Protein AF-A0A399NSY4-F1 (afdb_monomer)

Organism: NCBI:txid33014

Structure (mmCIF, N/CA/C/O backbone):
data_AF-A0A399NSY4-F1
#
_entry.id   AF-A0A399NSY4-F1
#
loop_
_atom_site.group_PDB
_atom_site.id
_atom_site.type_symbol
_atom_site.label_atom_id
_atom_site.label_alt_id
_atom_site.label_comp_id
_atom_site.label_asym_id
_atom_site.label_entity_id
_atom_site.label_seq_id
_atom_site.pdbx_PDB_ins_code
_atom_site.Cartn_x
_atom_site.Cartn_y
_atom_site.Cartn_z
_atom_site.occupancy
_atom_site.B_iso_or_equiv
_atom_site.auth_seq_id
_atom_site.auth_comp_id
_atom_site.auth_asym_id
_atom_site.auth_atom_id
_atom_site.pdbx_PDB_model_num
ATOM 1 N N . ALA A 1 1 ? -13.179 -10.101 -10.973 1.00 59.94 1 ALA A N 1
ATOM 2 C CA . ALA A 1 1 ? -12.891 -9.511 -12.296 1.00 59.94 1 ALA A CA 1
ATOM 3 C C . ALA A 1 1 ? -11.410 -9.170 -12.335 1.00 59.94 1 ALA A C 1
ATOM 5 O O . ALA A 1 1 ? -10.895 -8.741 -11.312 1.00 59.94 1 ALA A O 1
ATOM 6 N N . SER A 1 2 ? -10.717 -9.412 -13.444 1.00 73.56 2 SER A N 1
ATOM 7 C CA . SER A 1 2 ? -9.328 -8.970 -13.607 1.00 73.56 2 SER A CA 1
ATOM 8 C C . SER A 1 2 ? -9.300 -7.464 -13.880 1.00 73.56 2 SER A C 1
ATOM 10 O O . SER A 1 2 ? -9.928 -7.015 -14.836 1.00 73.56 2 SER A O 1
ATOM 12 N N . SER A 1 3 ? -8.593 -6.697 -13.051 1.00 80.75 3 SER A N 1
ATOM 13 C CA . SER A 1 3 ? -8.239 -5.300 -13.329 1.00 80.75 3 SER A CA 1
ATOM 14 C C . SER A 1 3 ? -6.961 -5.282 -14.169 1.00 80.75 3 SER A C 1
ATOM 16 O O . SER A 1 3 ? -5.949 -5.826 -13.734 1.00 80.75 3 SER A O 1
ATOM 18 N N . VAL A 1 4 ? -7.018 -4.715 -15.374 1.00 86.88 4 VAL A N 1
ATOM 19 C CA . VAL A 1 4 ? -5.916 -4.719 -16.357 1.00 86.88 4 VAL A CA 1
ATOM 20 C C . VAL A 1 4 ? -5.515 -3.293 -16.734 1.00 86.88 4 VAL A C 1
ATOM 22 O O . VAL A 1 4 ? -6.339 -2.391 -16.654 1.00 86.88 4 VAL A O 1
ATOM 25 N N . GLU A 1 5 ? -4.264 -3.095 -17.151 1.00 83.19 5 GLU A N 1
ATOM 26 C CA . GLU A 1 5 ? -3.656 -1.772 -17.397 1.00 83.19 5 GLU A CA 1
ATOM 27 C C . GLU A 1 5 ? -4.379 -0.925 -18.460 1.00 83.19 5 GLU A C 1
ATOM 29 O O . GLU A 1 5 ? -4.375 0.298 -18.379 1.00 83.19 5 GLU A O 1
ATOM 34 N N . GLU A 1 6 ? -5.038 -1.561 -19.429 1.00 89.56 6 GLU A N 1
ATOM 35 C CA . GLU A 1 6 ? -5.764 -0.874 -20.510 1.00 89.56 6 GLU A CA 1
ATOM 36 C C . GLU A 1 6 ? -7.047 -0.170 -20.037 1.00 89.56 6 GLU A C 1
ATOM 38 O O . GLU A 1 6 ? -7.659 0.588 -20.789 1.00 89.56 6 GLU A O 1
ATOM 43 N N . ASP A 1 7 ? -7.473 -0.418 -18.800 1.00 92.31 7 ASP A N 1
ATOM 44 C CA . ASP A 1 7 ? -8.703 0.121 -18.252 1.00 92.31 7 ASP A CA 1
ATOM 45 C C . ASP A 1 7 ? -8.413 1.219 -17.224 1.00 92.31 7 ASP A C 1
ATOM 47 O O . ASP A 1 7 ? -7.847 0.972 -16.159 1.00 92.31 7 ASP A O 1
ATOM 51 N N . ALA A 1 8 ? -8.867 2.435 -17.529 1.00 90.94 8 ALA A N 1
ATOM 52 C CA . ALA A 1 8 ? -8.649 3.615 -16.696 1.00 90.94 8 ALA A CA 1
ATOM 53 C C . ALA A 1 8 ? -9.226 3.500 -15.268 1.00 90.94 8 ALA A C 1
ATOM 55 O O . ALA A 1 8 ? -8.769 4.207 -14.378 1.00 90.94 8 ALA A O 1
ATOM 56 N N . ASP A 1 9 ? -10.190 2.604 -15.027 1.00 94.25 9 ASP A N 1
ATOM 57 C CA . ASP A 1 9 ? -10.797 2.356 -13.711 1.00 94.25 9 ASP A CA 1
ATOM 58 C C . ASP A 1 9 ? -10.225 1.101 -13.016 1.00 94.25 9 ASP A C 1
ATOM 60 O O . ASP A 1 9 ? -10.761 0.627 -12.007 1.00 94.25 9 ASP A O 1
ATOM 64 N N . ALA A 1 10 ? -9.150 0.508 -13.547 1.00 95.69 10 ALA A N 1
ATOM 65 C CA . ALA A 1 10 ? -8.569 -0.733 -13.037 1.00 95.69 10 ALA A CA 1
ATOM 66 C C . ALA A 1 10 ? -8.182 -0.668 -11.553 1.00 95.69 10 ALA A C 1
ATOM 68 O O . ALA A 1 10 ? -8.530 -1.593 -10.810 1.00 95.69 10 ALA A O 1
ATOM 69 N N . ASN A 1 11 ? -7.525 0.407 -11.097 1.00 96.62 11 ASN A N 1
ATOM 70 C CA . ASN A 1 11 ? -7.110 0.531 -9.694 1.00 96.62 11 ASN A CA 1
ATOM 71 C C . ASN A 1 11 ? -8.325 0.657 -8.770 1.00 96.62 11 ASN A C 1
ATOM 73 O O . ASN A 1 11 ? -8.421 -0.068 -7.780 1.00 96.62 11 ASN A O 1
ATOM 77 N N . ARG A 1 12 ? -9.297 1.507 -9.131 1.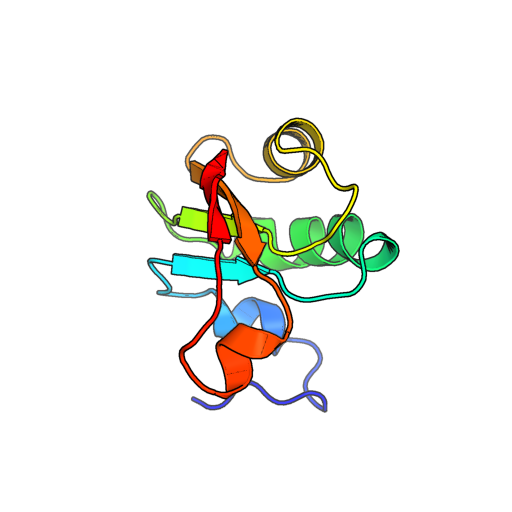00 96.75 12 ARG A N 1
ATOM 78 C CA . ARG A 1 12 ? -10.566 1.654 -8.397 1.00 96.75 12 ARG A CA 1
ATOM 7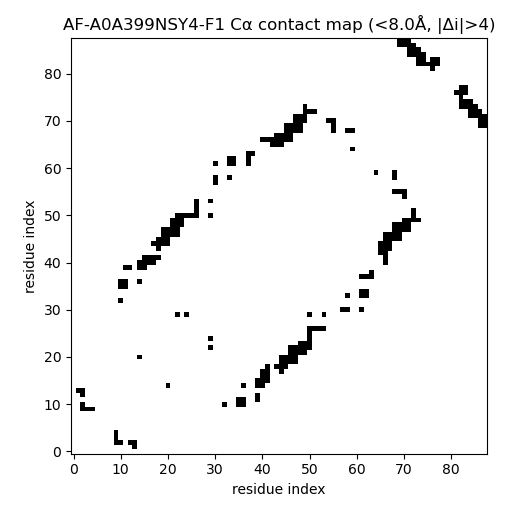9 C C . ARG A 1 12 ? -11.291 0.323 -8.263 1.00 96.75 12 ARG A C 1
ATOM 81 O O . ARG A 1 12 ? -11.711 -0.059 -7.176 1.00 96.75 12 ARG A O 1
ATOM 88 N N . ARG A 1 13 ? -11.399 -0.440 -9.355 1.00 95.69 13 ARG A N 1
ATOM 89 C CA . ARG A 1 13 ? -12.012 -1.774 -9.307 1.00 95.69 13 ARG A CA 1
ATOM 90 C C . ARG A 1 13 ? -11.206 -2.775 -8.488 1.00 95.69 13 ARG A C 1
ATOM 92 O O . ARG A 1 13 ? -11.818 -3.635 -7.865 1.00 95.69 13 ARG A O 1
ATOM 99 N N . ALA A 1 14 ? -9.877 -2.678 -8.485 1.00 95.69 14 ALA A N 1
ATOM 100 C CA . ALA A 1 14 ? -9.020 -3.594 -7.737 1.00 95.69 14 ALA A CA 1
ATOM 101 C C . ALA A 1 14 ? -9.183 -3.439 -6.217 1.00 95.69 14 ALA A C 1
ATOM 103 O O . ALA A 1 14 ? -9.023 -4.420 -5.494 1.00 95.69 14 ALA A O 1
ATOM 104 N N . VAL A 1 15 ? -9.502 -2.232 -5.732 1.00 97.12 15 VAL A N 1
ATOM 105 C CA . VAL A 1 15 ? -9.630 -1.967 -4.289 1.00 97.12 15 VAL A CA 1
ATOM 106 C C . VAL A 1 15 ? -11.034 -2.198 -3.726 1.00 97.12 15 VAL A C 1
ATOM 108 O O . VAL A 1 15 ? -11.165 -2.451 -2.530 1.00 97.12 15 VAL A O 1
ATOM 111 N N . ARG A 1 16 ? -12.084 -2.166 -4.558 1.00 96.25 16 ARG A N 1
ATOM 112 C CA . ARG A 1 16 ? -13.469 -2.402 -4.110 1.00 96.25 16 ARG A CA 1
ATOM 113 C C . ARG A 1 16 ? -13.623 -3.809 -3.530 1.00 96.25 16 ARG A C 1
ATOM 115 O O . ARG A 1 16 ? -13.348 -4.796 -4.212 1.00 96.25 16 ARG A O 1
ATOM 122 N N . GLY A 1 17 ? -14.094 -3.915 -2.286 1.00 95.62 17 GLY A N 1
ATOM 123 C CA . GLY A 1 17 ? -14.220 -5.197 -1.583 1.00 95.62 17 GLY A CA 1
ATOM 124 C C . GLY A 1 17 ? -12.907 -5.742 -1.007 1.00 95.62 17 GLY A C 1
ATOM 125 O O . GLY A 1 17 ? -12.909 -6.797 -0.363 1.00 95.62 17 GLY A O 1
ATOM 126 N N . ALA A 1 18 ? -11.770 -5.074 -1.235 1.00 96.38 18 ALA A N 1
ATOM 127 C CA . ALA A 1 18 ? -10.474 -5.535 -0.759 1.00 96.38 18 ALA A CA 1
ATOM 128 C C . ALA A 1 18 ? -10.276 -5.178 0.721 1.00 96.38 18 ALA A C 1
ATOM 130 O O . ALA A 1 18 ? -10.271 -4.016 1.118 1.00 96.38 18 ALA A O 1
ATOM 131 N N . ARG A 1 19 ? -10.038 -6.198 1.553 1.00 96.94 19 ARG A N 1
ATOM 132 C CA . ARG A 1 19 ? -9.692 -6.009 2.976 1.00 96.94 19 ARG A CA 1
ATOM 133 C C . ARG A 1 19 ? -8.232 -5.597 3.168 1.00 96.94 19 ARG A C 1
ATOM 135 O O . ARG A 1 19 ? -7.902 -4.961 4.163 1.00 96.94 19 ARG A O 1
ATOM 142 N N . VAL A 1 20 ? -7.370 -5.971 2.222 1.00 97.75 20 VAL A N 1
ATOM 143 C CA . VAL A 1 20 ? -5.944 -5.633 2.195 1.00 97.75 20 VAL A CA 1
ATOM 144 C C . VAL A 1 20 ? -5.586 -5.143 0.797 1.00 97.75 20 VAL A C 1
ATOM 146 O O . VAL A 1 20 ? -5.865 -5.831 -0.184 1.00 97.75 20 VAL A O 1
ATOM 149 N N . VAL A 1 21 ? -4.940 -3.983 0.713 1.00 98.06 21 VAL A N 1
ATOM 150 C CA . VAL A 1 21 ? -4.480 -3.362 -0.534 1.00 98.06 21 VAL A CA 1
ATOM 151 C C . VAL A 1 21 ? -2.974 -3.150 -0.448 1.00 98.06 21 VAL A C 1
ATOM 153 O O . VAL A 1 21 ? -2.498 -2.448 0.438 1.00 98.06 21 VAL A O 1
ATOM 156 N N . VAL A 1 22 ? -2.208 -3.744 -1.364 1.00 97.62 22 VAL A N 1
ATOM 157 C CA . VAL A 1 22 ? -0.745 -3.594 -1.408 1.00 97.62 22 VAL A CA 1
ATOM 158 C C . VAL A 1 22 ? -0.364 -2.579 -2.482 1.00 97.62 22 VAL A C 1
ATOM 160 O O . VAL A 1 22 ? -0.575 -2.808 -3.670 1.00 97.62 22 VAL A O 1
ATOM 163 N N . VAL A 1 23 ? 0.230 -1.461 -2.069 1.00 97.75 23 VAL A N 1
ATOM 164 C CA . VAL A 1 23 ? 0.673 -0.381 -2.955 1.00 97.75 23 VAL A CA 1
ATOM 165 C C . VAL A 1 23 ? 2.127 -0.609 -3.362 1.00 97.75 23 VAL A C 1
ATOM 167 O O . VAL A 1 23 ? 3.050 -0.377 -2.579 1.00 97.75 23 VAL A O 1
ATOM 170 N N . GLY A 1 24 ? 2.312 -1.062 -4.607 1.00 95.12 24 GLY A N 1
ATOM 171 C CA . GLY A 1 24 ? 3.609 -1.423 -5.198 1.00 95.12 24 GLY A CA 1
ATOM 172 C C . GLY A 1 24 ? 4.075 -0.560 -6.374 1.00 95.12 24 GLY A C 1
ATOM 173 O O . GLY A 1 24 ? 4.973 -0.971 -7.106 1.00 95.12 24 GLY A O 1
ATOM 174 N N . VAL A 1 25 ? 3.477 0.616 -6.582 1.00 95.75 25 VAL A N 1
ATOM 175 C CA . VAL A 1 25 ? 3.892 1.555 -7.641 1.00 95.75 25 VAL A CA 1
ATOM 176 C C . VAL A 1 25 ? 5.201 2.275 -7.291 1.00 95.75 25 VAL A C 1
ATOM 178 O O . VAL A 1 25 ? 5.697 2.208 -6.163 1.00 95.75 25 VAL A O 1
ATOM 181 N N . LYS A 1 26 ? 5.789 2.993 -8.258 1.00 95.75 26 LYS A N 1
ATOM 182 C CA . LYS A 1 26 ? 6.981 3.814 -7.997 1.00 95.75 26 LYS A CA 1
ATOM 183 C C . LYS A 1 26 ? 6.665 4.911 -6.964 1.00 95.75 26 LYS A C 1
ATOM 185 O O . LYS A 1 26 ? 5.568 5.462 -7.007 1.00 95.75 26 LYS A O 1
ATOM 190 N N . PRO A 1 27 ? 7.618 5.303 -6.093 1.00 96.56 27 PRO A N 1
ATOM 191 C CA . PRO A 1 27 ? 7.356 6.248 -5.000 1.00 96.56 27 PRO A CA 1
ATOM 192 C C . PRO A 1 27 ? 6.690 7.565 -5.421 1.00 96.56 27 PRO A C 1
ATOM 194 O O . PRO A 1 27 ? 5.775 8.030 -4.752 1.00 96.56 27 PRO A O 1
ATOM 197 N N . HIS A 1 28 ? 7.097 8.137 -6.557 1.00 96.56 28 HIS A N 1
ATOM 198 C CA . HIS A 1 28 ? 6.534 9.392 -7.066 1.00 96.56 28 HIS A CA 1
ATOM 199 C C . HIS A 1 28 ? 5.085 9.263 -7.564 1.00 96.56 28 HIS A C 1
ATOM 201 O O . HIS A 1 28 ? 4.400 10.270 -7.665 1.00 96.56 28 HIS A O 1
ATOM 207 N N . MET A 1 29 ? 4.613 8.046 -7.854 1.00 97.50 29 MET A N 1
ATOM 208 C CA . MET A 1 29 ? 3.243 7.779 -8.311 1.00 97.50 29 MET A CA 1
ATOM 209 C C . MET A 1 29 ? 2.266 7.572 -7.150 1.00 97.50 29 MET A C 1
ATOM 211 O O . MET A 1 29 ? 1.056 7.606 -7.351 1.00 97.50 29 MET A O 1
ATOM 215 N N . VAL A 1 30 ? 2.774 7.326 -5.935 1.00 98.12 30 VAL A N 1
ATOM 216 C CA . VAL A 1 30 ? 1.938 6.993 -4.776 1.00 98.12 30 VAL A CA 1
ATOM 217 C C . VAL A 1 30 ? 0.886 8.069 -4.497 1.00 98.12 30 VAL A C 1
ATOM 219 O O . VAL A 1 30 ? -0.275 7.695 -4.365 1.00 98.12 30 VAL A O 1
ATOM 222 N N . PRO A 1 31 ? 1.208 9.378 -4.446 1.00 98.00 31 PRO A N 1
ATOM 223 C CA . PRO A 1 31 ? 0.200 10.377 -4.105 1.00 98.00 31 PRO A CA 1
ATOM 224 C C . PRO A 1 31 ? -0.996 10.387 -5.062 1.00 98.00 31 PRO A C 1
ATOM 226 O O . PRO A 1 31 ? -2.136 10.504 -4.619 1.00 98.00 31 PRO A O 1
ATOM 229 N N . ASP A 1 32 ? -0.748 10.247 -6.363 1.00 97.94 32 ASP A N 1
ATOM 230 C CA . ASP A 1 32 ? -1.802 10.280 -7.378 1.00 97.94 32 ASP A CA 1
ATOM 231 C C . ASP A 1 32 ? -2.665 9.017 -7.317 1.00 97.94 32 ASP A C 1
ATOM 233 O O . ASP A 1 32 ? -3.890 9.129 -7.291 1.00 97.94 32 ASP A O 1
ATOM 237 N N . LEU A 1 33 ? -2.043 7.843 -7.145 1.00 97.88 33 LEU A N 1
ATOM 238 C CA . LEU A 1 33 ? -2.758 6.585 -6.922 1.00 97.88 33 LEU A CA 1
ATOM 239 C C . LEU A 1 33 ? -3.647 6.648 -5.673 1.00 97.88 33 LEU A C 1
ATOM 241 O O . LEU A 1 33 ? -4.800 6.236 -5.726 1.00 97.88 33 LEU A O 1
ATOM 245 N N . LEU A 1 34 ? -3.135 7.153 -4.544 1.00 98.31 34 LEU A N 1
ATOM 246 C CA . LEU A 1 34 ? -3.911 7.210 -3.301 1.00 98.31 34 LEU A CA 1
ATOM 247 C C . LEU A 1 34 ? -5.141 8.109 -3.446 1.00 98.31 34 LEU A C 1
ATOM 249 O O . LEU A 1 34 ? -6.220 7.725 -3.001 1.00 98.31 34 LEU A O 1
ATOM 253 N N . ARG A 1 35 ? -5.006 9.262 -4.117 1.00 98.50 35 ARG A N 1
ATOM 254 C CA . ARG A 1 35 ? -6.148 10.144 -4.416 1.00 98.50 35 ARG A CA 1
ATOM 255 C C . ARG A 1 35 ? -7.151 9.488 -5.358 1.00 98.50 35 ARG A C 1
ATOM 257 O O . ARG A 1 35 ? -8.351 9.696 -5.200 1.00 98.50 35 ARG A O 1
ATOM 264 N N . GLU A 1 36 ? -6.672 8.709 -6.324 1.00 98.12 36 GLU A N 1
ATOM 265 C CA . GLU A 1 36 ? -7.524 7.962 -7.244 1.00 98.12 36 GLU A CA 1
ATOM 266 C C . GLU A 1 36 ? -8.394 6.949 -6.488 1.00 98.12 36 GLU A C 1
ATOM 268 O O . GLU A 1 36 ? -9.616 6.968 -6.628 1.00 98.12 36 GLU A O 1
ATOM 273 N N . ILE A 1 37 ? -7.790 6.105 -5.647 1.00 97.94 37 ILE A N 1
ATOM 274 C CA . ILE A 1 37 ? -8.482 4.970 -5.013 1.00 97.94 37 ILE A CA 1
ATOM 275 C C . ILE A 1 37 ? -9.212 5.322 -3.710 1.00 97.94 37 ILE A C 1
ATOM 277 O O . ILE A 1 37 ? -9.991 4.507 -3.222 1.00 97.94 37 ILE A O 1
ATOM 281 N N . ALA A 1 38 ? -8.973 6.503 -3.128 1.00 98.06 38 ALA A N 1
ATOM 282 C CA . ALA A 1 38 ? -9.410 6.857 -1.771 1.00 98.06 38 ALA A CA 1
ATOM 283 C C . ALA A 1 38 ? -10.915 6.648 -1.526 1.00 98.06 38 ALA A C 1
ATOM 285 O O . ALA A 1 38 ? -11.312 6.193 -0.457 1.00 98.06 38 ALA A O 1
ATOM 286 N N . GLY A 1 39 ? -11.747 6.980 -2.518 1.00 97.69 39 GLY A N 1
ATOM 287 C CA . GLY A 1 39 ? -13.207 6.868 -2.426 1.00 97.69 39 GLY A CA 1
ATOM 288 C C . GLY A 1 39 ? -13.760 5.454 -2.628 1.00 97.69 39 GLY A C 1
ATOM 289 O O . GLY A 1 39 ? -14.946 5.241 -2.408 1.00 97.69 39 GLY A O 1
ATOM 290 N N . ASP A 1 40 ? -12.924 4.508 -3.054 1.00 97.69 40 ASP A N 1
ATOM 291 C CA . ASP A 1 40 ? -13.310 3.133 -3.383 1.00 97.69 40 ASP A CA 1
ATOM 292 C C . ASP A 1 40 ? -12.828 2.111 -2.329 1.00 97.69 40 ASP A C 1
ATOM 294 O O . ASP A 1 40 ? -13.067 0.911 -2.477 1.00 97.69 40 ASP A O 1
ATOM 298 N N . LEU A 1 41 ? -12.146 2.575 -1.273 1.00 98.06 41 LEU A N 1
ATOM 299 C CA . LEU A 1 41 ? -11.677 1.751 -0.158 1.00 98.06 41 LEU A CA 1
ATOM 300 C C . LEU A 1 41 ? -12.799 1.498 0.853 1.00 98.06 41 LEU A C 1
ATOM 302 O O . LEU A 1 41 ? -13.477 2.424 1.300 1.00 98.06 41 LEU A O 1
ATOM 306 N N . ASP A 1 42 ? -12.954 0.239 1.255 1.00 96.00 42 ASP A N 1
ATOM 307 C CA . ASP A 1 42 ? -13.957 -0.143 2.243 1.00 96.00 42 ASP A CA 1
ATOM 308 C C . ASP A 1 42 ? -13.565 0.293 3.669 1.00 96.00 42 ASP A C 1
ATOM 310 O O . ASP A 1 42 ? -12.382 0.287 4.037 1.00 96.00 42 ASP A O 1
ATOM 314 N N . PRO A 1 43 ? -14.554 0.549 4.546 1.00 95.25 43 PRO A N 1
ATOM 315 C CA . PRO A 1 43 ? -14.319 0.678 5.978 1.00 95.25 43 PRO A CA 1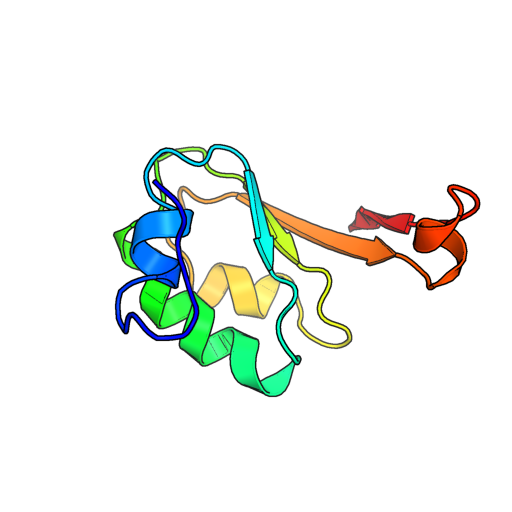
ATOM 316 C C . PRO A 1 43 ? -13.535 -0.514 6.551 1.00 95.25 43 PRO A C 1
ATOM 318 O O . PRO A 1 43 ? -13.934 -1.675 6.410 1.00 95.25 43 PRO A O 1
ATOM 321 N N . GLY A 1 44 ? -12.424 -0.222 7.234 1.00 93.00 44 GLY A N 1
ATOM 322 C CA . GLY A 1 44 ? -11.546 -1.237 7.818 1.00 93.00 44 GLY A CA 1
ATOM 323 C C . GLY A 1 44 ? -10.582 -1.903 6.831 1.00 93.00 44 GLY A C 1
ATOM 324 O O . GLY A 1 44 ? -9.967 -2.907 7.192 1.00 93.00 44 GLY A O 1
ATOM 325 N N . ALA A 1 45 ? -10.441 -1.381 5.608 1.00 97.56 45 ALA A N 1
ATOM 326 C CA . ALA A 1 45 ? -9.361 -1.778 4.713 1.00 97.56 45 ALA A CA 1
ATOM 327 C C . ALA A 1 45 ? -7.984 -1.440 5.319 1.00 97.56 45 ALA A C 1
ATOM 329 O O . ALA A 1 45 ? -7.793 -0.393 5.944 1.00 97.56 45 ALA A O 1
ATOM 330 N N . LEU A 1 46 ? -7.016 -2.331 5.100 1.00 98.12 46 LEU A N 1
ATOM 331 C CA . LEU A 1 46 ? -5.606 -2.124 5.418 1.00 98.12 46 LEU A CA 1
ATOM 332 C C . LEU A 1 46 ? -4.825 -1.838 4.133 1.00 98.12 46 LEU A C 1
ATOM 334 O O . LEU A 1 46 ? -4.749 -2.693 3.249 1.00 98.12 46 LEU A O 1
ATOM 338 N N . VAL A 1 47 ? -4.191 -0.672 4.051 1.00 98.38 47 VAL A N 1
ATOM 339 C CA . VAL A 1 47 ? -3.289 -0.309 2.956 1.00 98.38 47 VAL A CA 1
ATOM 340 C C . VAL A 1 47 ? -1.842 -0.559 3.379 1.00 98.38 47 VAL A C 1
ATOM 342 O O . VAL A 1 47 ? -1.345 0.032 4.334 1.00 98.38 47 VAL A O 1
ATOM 345 N N . ILE A 1 48 ? -1.150 -1.432 2.647 1.00 98.25 48 ILE A N 1
ATOM 346 C CA . ILE A 1 48 ? 0.253 -1.791 2.863 1.00 98.25 48 ILE A CA 1
ATOM 347 C C . ILE A 1 48 ? 1.113 -1.108 1.802 1.00 98.25 48 ILE A C 1
ATOM 349 O O . ILE A 1 48 ? 1.015 -1.425 0.618 1.00 98.25 48 ILE A O 1
ATOM 353 N N . SER A 1 49 ? 2.003 -0.211 2.211 1.00 97.25 49 SER A N 1
ATOM 354 C CA . SER A 1 49 ? 2.992 0.397 1.317 1.00 97.25 49 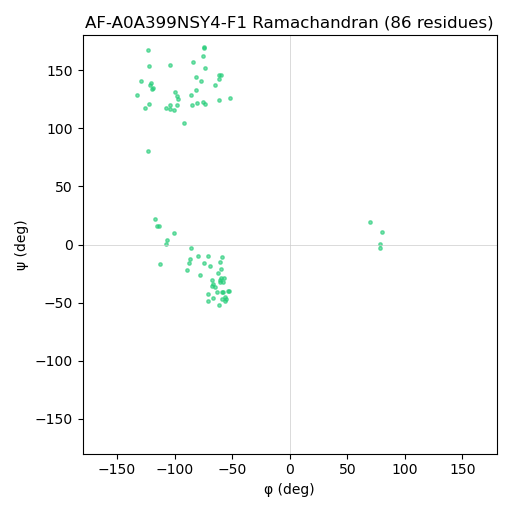SER A CA 1
ATOM 355 C C . SER A 1 49 ? 4.241 -0.472 1.206 1.00 97.25 49 SER A C 1
ATOM 357 O O . SER A 1 49 ? 4.835 -0.789 2.233 1.00 97.25 49 SER A O 1
ATOM 359 N N . VAL A 1 50 ? 4.690 -0.789 -0.016 1.00 96.00 50 VAL A N 1
ATOM 360 C CA . VAL A 1 50 ? 6.059 -1.295 -0.271 1.00 96.00 50 VAL A CA 1
ATOM 361 C C . VAL A 1 50 ? 6.966 -0.252 -0.937 1.00 96.00 50 VAL A C 1
ATOM 363 O O . VAL A 1 50 ? 8.115 -0.534 -1.282 1.00 96.00 50 VAL A O 1
ATOM 366 N N . ALA A 1 51 ? 6.463 0.973 -1.119 1.00 92.81 51 ALA A N 1
ATOM 367 C CA . ALA A 1 51 ? 7.185 2.053 -1.774 1.00 92.81 51 ALA A CA 1
ATOM 368 C C . ALA A 1 51 ? 8.288 2.617 -0.862 1.00 92.81 51 ALA A C 1
ATOM 370 O O . ALA A 1 51 ? 8.038 3.123 0.236 1.00 92.81 51 ALA A O 1
ATOM 371 N N . ALA A 1 52 ? 9.534 2.561 -1.332 1.00 90.31 52 ALA A N 1
ATOM 372 C CA . ALA A 1 52 ? 10.664 3.146 -0.621 1.00 90.31 52 ALA A CA 1
ATOM 373 C C . ALA A 1 52 ? 10.535 4.678 -0.536 1.00 90.31 52 ALA A C 1
ATOM 375 O O . ALA A 1 52 ? 10.210 5.337 -1.520 1.00 90.31 52 ALA A O 1
ATOM 376 N N . GLY A 1 53 ? 10.831 5.247 0.636 1.00 90.06 53 GLY A N 1
ATOM 377 C CA . GLY A 1 53 ? 10.905 6.699 0.831 1.00 90.06 53 GLY A CA 1
ATOM 378 C C . GLY A 1 53 ? 9.566 7.430 0.977 1.00 90.06 53 GLY A C 1
ATOM 379 O O . GLY A 1 53 ? 9.584 8.641 1.170 1.00 90.06 53 GLY A O 1
ATOM 380 N N . VAL A 1 54 ? 8.424 6.733 0.939 1.00 95.88 54 VAL A N 1
ATOM 381 C CA . VAL A 1 54 ? 7.110 7.333 1.229 1.00 95.88 54 VAL A CA 1
ATOM 382 C C . VAL A 1 54 ? 6.726 7.033 2.677 1.00 95.88 54 VAL A C 1
ATOM 384 O O . VAL A 1 54 ? 6.798 5.884 3.119 1.00 95.88 54 VAL A O 1
ATOM 387 N N . THR A 1 55 ? 6.373 8.068 3.440 1.00 95.94 55 THR A N 1
ATOM 388 C CA . THR A 1 55 ? 6.067 7.937 4.871 1.00 95.94 55 THR A CA 1
ATOM 389 C C . THR A 1 55 ? 4.617 7.510 5.088 1.00 95.94 55 THR A C 1
ATOM 391 O O . THR A 1 55 ? 3.755 7.761 4.249 1.00 95.94 55 THR A O 1
ATOM 394 N N . ILE A 1 56 ? 4.334 6.907 6.246 1.00 97.12 56 ILE A N 1
ATOM 395 C CA . ILE A 1 56 ? 2.958 6.601 6.673 1.00 97.12 56 ILE A CA 1
ATOM 396 C C . ILE A 1 56 ? 2.119 7.886 6.722 1.00 97.12 56 ILE A C 1
ATOM 398 O O . ILE A 1 56 ? 1.017 7.907 6.190 1.00 97.12 56 ILE A O 1
ATOM 402 N N . ALA A 1 57 ? 2.692 8.990 7.212 1.00 97.38 57 ALA A N 1
ATOM 403 C CA . ALA A 1 57 ? 2.024 10.291 7.245 1.00 97.38 57 ALA A CA 1
ATOM 404 C C . ALA A 1 57 ? 1.571 10.787 5.855 1.00 97.38 57 ALA A C 1
ATOM 406 O O . ALA A 1 57 ? 0.548 11.457 5.748 1.00 97.38 57 ALA A O 1
ATOM 407 N N . THR A 1 58 ? 2.297 10.462 4.774 1.00 97.25 58 THR A N 1
ATOM 408 C CA . THR A 1 58 ? 1.847 10.768 3.403 1.00 97.25 58 THR A CA 1
ATOM 409 C C . THR A 1 58 ? 0.620 9.952 3.003 1.00 97.25 58 THR A C 1
ATOM 411 O O . THR A 1 58 ? -0.233 10.455 2.282 1.00 97.25 58 THR A O 1
ATOM 414 N N . PHE A 1 59 ? 0.520 8.700 3.446 1.00 97.94 59 PHE A N 1
ATOM 415 C CA . PHE A 1 59 ? -0.657 7.876 3.183 1.00 97.94 59 PHE A CA 1
ATOM 416 C C . PHE A 1 59 ? -1.852 8.366 3.999 1.00 97.94 59 PHE A C 1
ATOM 418 O O . PHE A 1 59 ? -2.917 8.593 3.437 1.00 97.94 59 PHE A O 1
ATOM 425 N N . G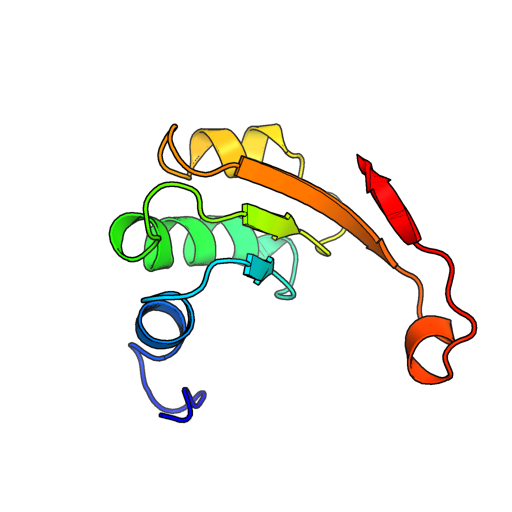LU A 1 60 ? -1.666 8.590 5.299 1.00 97.44 60 GLU A N 1
ATOM 426 C CA . GLU A 1 60 ? -2.717 9.070 6.204 1.00 97.44 60 GLU A CA 1
ATOM 427 C C . GLU A 1 60 ? -3.268 10.442 5.795 1.00 97.44 60 GLU A C 1
ATOM 429 O O . GLU A 1 60 ? -4.452 10.701 5.976 1.00 97.44 60 GLU A O 1
ATOM 434 N N . SER A 1 61 ? -2.446 11.318 5.204 1.00 98.12 61 SER A N 1
ATOM 435 C CA . SER A 1 61 ? -2.918 12.621 4.719 1.00 98.12 61 SER A CA 1
ATOM 436 C C . SER A 1 61 ? -3.744 12.551 3.431 1.00 98.12 61 SER A C 1
ATOM 438 O O . SER A 1 61 ? -4.415 13.525 3.090 1.00 98.12 61 SER A O 1
ATOM 440 N N . LEU A 1 62 ? -3.692 11.429 2.705 1.00 98.25 62 LEU A N 1
ATOM 441 C CA . LEU A 1 62 ? -4.360 11.241 1.413 1.00 98.25 62 LEU A CA 1
ATOM 442 C C . LEU A 1 62 ? -5.495 10.215 1.460 1.00 98.25 62 LEU A C 1
ATOM 444 O O . LEU A 1 62 ? -6.314 10.181 0.542 1.00 98.25 62 LEU A O 1
ATOM 448 N N . LEU A 1 63 ? -5.544 9.384 2.499 1.00 98.06 63 LEU A N 1
ATOM 449 C CA . LEU A 1 63 ? -6.540 8.336 2.670 1.00 98.06 63 LEU A CA 1
ATOM 450 C C . LEU A 1 63 ? -7.603 8.721 3.708 1.00 98.06 63 LEU A C 1
ATOM 452 O O . LEU A 1 63 ? -7.341 9.515 4.61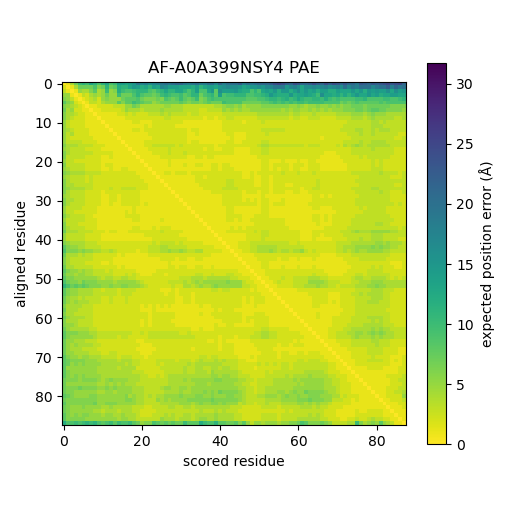2 1.00 98.06 63 LEU A O 1
ATOM 456 N N . PRO A 1 64 ? -8.816 8.151 3.614 1.00 97.12 64 PRO A N 1
ATOM 457 C CA . PRO A 1 64 ? -9.833 8.341 4.639 1.00 97.12 64 PRO A CA 1
ATOM 458 C C . PRO A 1 64 ? -9.371 7.835 6.013 1.00 97.12 64 PRO A C 1
ATOM 460 O O . PRO A 1 64 ? -8.743 6.786 6.117 1.00 97.12 64 PRO A O 1
ATOM 463 N N . ALA A 1 65 ? -9.794 8.506 7.088 1.00 95.81 65 ALA A N 1
ATOM 464 C CA . ALA A 1 65 ? -9.411 8.163 8.466 1.00 95.81 65 ALA A CA 1
ATOM 465 C C . ALA A 1 65 ? -9.829 6.750 8.931 1.00 95.81 65 ALA A C 1
ATOM 467 O O . ALA A 1 65 ? -9.354 6.271 9.956 1.00 95.81 65 ALA A O 1
ATOM 468 N N . HIS A 1 66 ? -10.738 6.086 8.210 1.00 94.62 66 HIS A N 1
ATOM 469 C CA . HIS A 1 66 ? -11.164 4.713 8.503 1.00 94.62 66 HIS A CA 1
ATOM 470 C C . HIS A 1 66 ? -10.253 3.641 7.882 1.00 94.62 66 HIS A C 1
ATOM 472 O O . HIS A 1 66 ? -10.509 2.449 8.066 1.00 94.62 66 HIS A O 1
ATOM 478 N N . VAL A 1 67 ? -9.243 4.049 7.110 1.00 97.69 67 VAL A N 1
ATOM 479 C CA . VAL A 1 67 ? -8.282 3.160 6.458 1.00 97.69 67 VAL A CA 1
ATOM 480 C C . VAL A 1 67 ? -7.031 3.069 7.320 1.00 97.69 67 VAL A C 1
ATOM 482 O O . VAL A 1 67 ? -6.416 4.081 7.649 1.00 97.69 67 VAL A O 1
ATOM 485 N N . ALA A 1 68 ? -6.638 1.848 7.676 1.00 97.38 68 ALA A N 1
ATOM 486 C CA . ALA A 1 68 ? -5.381 1.612 8.372 1.00 97.38 68 ALA A CA 1
ATOM 487 C C . ALA A 1 68 ? -4.223 1.588 7.369 1.00 97.38 68 ALA A C 1
ATOM 489 O O . ALA A 1 68 ? -4.366 1.062 6.263 1.00 97.38 68 ALA A O 1
ATOM 490 N N . VAL A 1 69 ? -3.061 2.105 7.765 1.00 97.81 69 VAL A N 1
ATOM 491 C CA . VAL A 1 69 ? -1.853 2.117 6.934 1.00 97.81 69 VAL A CA 1
ATOM 492 C C . VAL A 1 69 ? -0.743 1.346 7.635 1.00 97.81 69 VAL A C 1
ATOM 494 O O . VAL A 1 69 ? -0.497 1.546 8.819 1.00 97.81 69 VAL A O 1
ATOM 497 N N . LEU A 1 70 ? -0.056 0.483 6.890 1.00 97.31 70 LEU A N 1
ATOM 498 C CA . LEU A 1 70 ? 1.155 -0.206 7.327 1.00 97.31 70 LEU A CA 1
ATOM 499 C C . LEU A 1 70 ? 2.249 -0.028 6.277 1.00 97.31 70 LEU A C 1
ATOM 501 O O . LEU A 1 70 ? 1.999 -0.100 5.072 1.00 97.31 70 LEU A O 1
ATOM 505 N N . ARG A 1 71 ? 3.489 0.163 6.712 1.00 96.19 71 ARG A N 1
ATOM 506 C CA . ARG A 1 71 ? 4.651 0.160 5.829 1.00 96.19 71 ARG A CA 1
ATOM 507 C C . ARG A 1 71 ? 5.362 -1.184 5.902 1.00 96.19 71 ARG A C 1
ATOM 509 O O . ARG A 1 71 ? 5.701 -1.685 6.968 1.00 96.19 71 ARG A O 1
ATOM 516 N N . SER A 1 72 ? 5.643 -1.733 4.730 1.00 96.00 72 SER A N 1
ATOM 517 C CA . SER A 1 72 ? 6.424 -2.942 4.520 1.00 96.00 72 SER A CA 1
ATOM 518 C C . SER A 1 72 ? 7.658 -2.606 3.685 1.00 96.00 72 SER A C 1
ATOM 520 O O . SER A 1 72 ? 7.586 -1.880 2.697 1.00 96.00 72 SER A O 1
ATOM 522 N N . MET A 1 73 ? 8.825 -3.105 4.079 1.00 95.12 73 MET A N 1
ATOM 523 C CA . MET A 1 73 ? 10.065 -2.955 3.313 1.00 95.12 73 MET A CA 1
ATOM 524 C C . MET A 1 73 ? 10.648 -4.337 3.018 1.00 95.12 73 MET A C 1
ATOM 526 O O . MET A 1 73 ? 11.539 -4.784 3.746 1.00 95.12 73 MET A O 1
ATOM 530 N N . PRO A 1 74 ? 10.121 -5.040 1.995 1.00 94.69 74 PRO A N 1
ATOM 531 C CA . PRO A 1 74 ? 10.669 -6.315 1.559 1.00 94.69 74 PRO A CA 1
ATOM 532 C C . PRO A 1 74 ? 11.981 -6.106 0.790 1.00 94.69 74 PRO A C 1
ATOM 534 O O . PRO A 1 74 ? 12.328 -4.996 0.383 1.00 94.69 74 PRO A O 1
ATOM 537 N N . ASN A 1 75 ? 12.696 -7.198 0.532 1.00 95.12 75 ASN A N 1
ATOM 538 C CA . ASN A 1 75 ? 13.868 -7.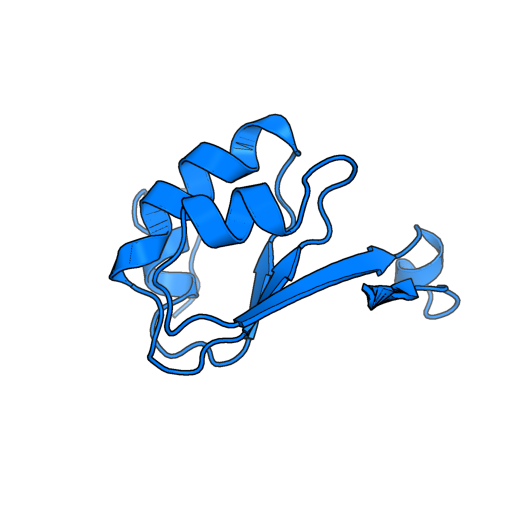227 -0.343 1.00 95.12 75 ASN A CA 1
ATOM 539 C C . ASN A 1 75 ? 13.696 -8.242 -1.491 1.00 95.12 75 ASN A C 1
ATOM 541 O O . ASN A 1 75 ? 12.782 -9.071 -1.485 1.00 95.12 75 ASN A O 1
ATOM 545 N N . THR A 1 76 ? 14.570 -8.184 -2.499 1.00 95.00 76 THR A N 1
ATOM 546 C CA . THR A 1 76 ? 14.462 -9.003 -3.722 1.00 95.00 76 THR A CA 1
ATOM 547 C C . THR A 1 76 ? 14.499 -10.526 -3.503 1.00 95.00 76 THR A C 1
ATOM 549 O O . THR A 1 76 ? 13.791 -11.216 -4.240 1.00 95.00 76 THR A O 1
ATOM 552 N N . PRO A 1 77 ? 15.182 -11.096 -2.481 1.00 97.19 77 PRO A N 1
ATOM 553 C CA . PRO A 1 77 ? 15.071 -12.524 -2.159 1.00 97.19 77 PRO A CA 1
ATOM 554 C C . PRO A 1 77 ? 13.654 -13.012 -1.815 1.00 97.19 77 PRO A C 1
ATOM 556 O O . PRO A 1 77 ? 13.423 -14.222 -1.769 1.00 97.19 77 PRO A O 1
ATOM 559 N N . SER A 1 78 ? 12.686 -12.111 -1.614 1.00 95.19 78 SER A N 1
ATOM 560 C CA . SER A 1 78 ? 11.268 -12.473 -1.465 1.00 95.19 78 SER A CA 1
ATOM 561 C C . SER A 1 78 ? 10.732 -13.251 -2.674 1.00 95.19 78 SER A C 1
ATOM 563 O O . SER A 1 78 ? 9.887 -14.122 -2.497 1.00 95.19 78 SER A O 1
ATOM 565 N N . LEU A 1 79 ? 11.280 -13.024 -3.877 1.00 94.44 79 LEU A N 1
ATOM 566 C CA . LEU A 1 79 ? 10.913 -13.756 -5.100 1.00 94.44 79 LEU A CA 1
ATOM 567 C C . LEU A 1 79 ? 11.210 -15.262 -5.024 1.00 94.44 79 LEU A C 1
ATOM 569 O O . LEU A 1 79 ? 10.579 -16.047 -5.722 1.00 94.44 79 LEU A O 1
ATOM 573 N N . VAL A 1 80 ? 12.158 -15.664 -4.174 1.00 96.94 80 VAL A N 1
ATOM 574 C CA . VAL A 1 80 ? 12.537 -17.069 -3.945 1.00 96.94 80 VAL A CA 1
ATOM 575 C C . VAL A 1 80 ? 12.185 -17.540 -2.529 1.00 96.94 80 VAL A C 1
ATOM 577 O O . VAL A 1 80 ? 12.711 -18.546 -2.054 1.00 96.94 80 VAL A O 1
ATOM 580 N N . GLY A 1 81 ? 11.325 -16.799 -1.818 1.00 95.94 81 GLY A N 1
ATOM 581 C CA . GLY A 1 81 ? 10.873 -17.148 -0.467 1.00 95.94 81 GLY A CA 1
ATOM 582 C C . GLY A 1 81 ? 11.947 -17.035 0.622 1.00 95.94 81 GLY A C 1
ATOM 583 O O . GLY A 1 81 ? 11.812 -17.643 1.680 1.00 95.94 81 GLY A O 1
ATOM 584 N N . ARG A 1 82 ? 13.028 -16.281 0.380 1.00 97.00 82 ARG A N 1
ATOM 585 C CA . ARG A 1 82 ? 14.144 -16.072 1.331 1.00 97.00 82 ARG A CA 1
ATOM 586 C C . ARG A 1 82 ? 14.294 -14.610 1.751 1.00 97.00 82 ARG A C 1
ATOM 588 O O . ARG A 1 82 ? 15.377 -14.174 2.131 1.00 97.00 82 ARG A O 1
ATOM 595 N N . GLY A 1 83 ? 13.216 -13.845 1.616 1.00 96.12 83 GLY A N 1
ATOM 596 C CA . GLY A 1 83 ? 13.196 -12.423 1.919 1.00 96.12 83 GLY A CA 1
ATOM 597 C C . GLY A 1 83 ? 13.176 -12.113 3.412 1.00 96.12 83 GLY A C 1
ATOM 598 O O . GLY A 1 83 ? 12.808 -12.944 4.240 1.00 96.12 83 GLY A O 1
ATOM 599 N N . VAL A 1 84 ? 13.531 -10.873 3.731 1.00 96.75 84 VAL A N 1
ATOM 600 C CA . VAL A 1 84 ? 13.305 -10.251 5.040 1.00 96.75 84 VAL A CA 1
ATOM 601 C C . VAL A 1 84 ? 12.457 -9.012 4.800 1.00 96.75 84 VAL A C 1
ATOM 603 O O . VAL A 1 84 ? 12.699 -8.278 3.842 1.00 96.75 84 VAL A O 1
ATOM 606 N N . THR A 1 85 ? 11.456 -8.795 5.649 1.00 95.81 85 THR A N 1
ATOM 607 C CA . THR A 1 85 ? 10.534 -7.663 5.534 1.00 95.81 85 THR A CA 1
ATOM 608 C C . THR A 1 85 ? 10.514 -6.884 6.838 1.00 95.81 85 THR A C 1
ATOM 610 O O . THR A 1 85 ? 10.135 -7.426 7.874 1.00 95.81 85 THR A O 1
ATOM 613 N N . GLY A 1 86 ? 10.926 -5.617 6.788 1.00 94.38 86 GLY A N 1
ATOM 614 C CA . GLY A 1 86 ? 10.707 -4.683 7.892 1.00 94.38 86 GLY A CA 1
ATOM 615 C C . GLY A 1 86 ? 9.258 -4.199 7.903 1.00 94.38 86 GLY A C 1
ATOM 616 O O . GLY A 1 86 ? 8.704 -3.947 6.833 1.00 94.38 86 GLY A O 1
ATOM 617 N N . LEU A 1 87 ? 8.666 -4.062 9.089 1.00 94.12 87 LEU A N 1
ATOM 618 C CA . LEU A 1 87 ? 7.301 -3.568 9.287 1.00 94.12 87 LEU A CA 1
ATOM 619 C C . LEU A 1 87 ? 7.335 -2.312 10.164 1.00 94.12 87 LEU A C 1
ATOM 621 O O . LEU A 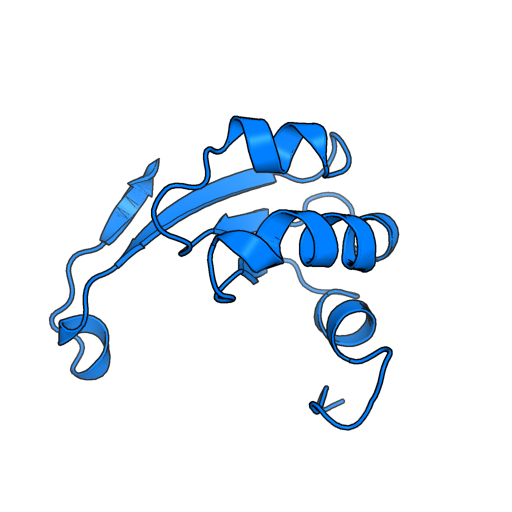1 87 ? 8.110 -2.267 11.123 1.00 94.12 87 LEU A O 1
ATOM 625 N N . ALA A 1 88 ? 6.523 -1.312 9.823 1.00 85.38 88 ALA A N 1
ATOM 626 C CA . ALA A 1 88 ? 6.338 -0.076 10.582 1.00 85.38 88 ALA A CA 1
ATOM 627 C C . ALA A 1 88 ? 4.918 0.467 10.414 1.00 85.38 88 ALA A C 1
ATOM 629 O O . ALA A 1 88 ? 4.315 0.207 9.346 1.00 85.38 88 ALA A O 1
#

Secondary structure (DSSP, 8-state):
----TT-TTHHHHHHTT-SEEEE-S-GGGHHHHHHHHGGGPPTT-EEEE--TT--HHHHHTTS-TTSEEEEEE--GGGGGT----EE-

Solvent-accessible surface area (backbone atoms only — not comparable to full-atom values): 5209 Å² total; per-residue (Å²): 133,90,63,47,91,93,41,96,58,20,66,40,60,61,36,50,88,33,58,64,44,77,46,77,59,59,55,88,49,45,67,60,53,40,58,66,32,40,86,38,56,41,87,67,17,34,39,33,37,54,32,72,94,62,54,69,67,62,50,60,76,49,38,55,91,59,47,46,78,40,41,40,47,69,45,80,48,45,83,76,76,68,46,61,68,52,79,91

Radius of gyration: 13.2 Å; Cα contacts (8 Å, |Δi|>4): 135; chains: 1; bounding box: 29×30×31 Å

Sequence (88 aa):
ASSVEEDADANRRAVRGARVVVVGVKPHMVPDLLREIAGDLDPGALVISVAAGVTIATFESLLPAHVAVLRSMPNTPSLVGRGVTGLA

InterPro domains:
  IPR028939 Pyrroline-5-carboxylate reductase, catalytic, N-terminal [PF03807] (10-53)
  IPR036291 NAD(P)-binding domain superfamily [SSF51735] (8-87)

Mean predicted aligned error: 3.14 Å

Foldseek 3Di:
DQQDPVDPCSLLVVQAVAQEAEDDDEQVCVLVSLLSNQVSHDQNREYEYCYPPDDPVSNCVSHDPRYHYKYWHWDPCVVVPPIDIDID

pLDDT: mean 95.05, std 5.47, range [59.94, 98.5]

Nearest PDB structures (foldseek):
  5zix-assembly3_C  TM=7.604E-01  e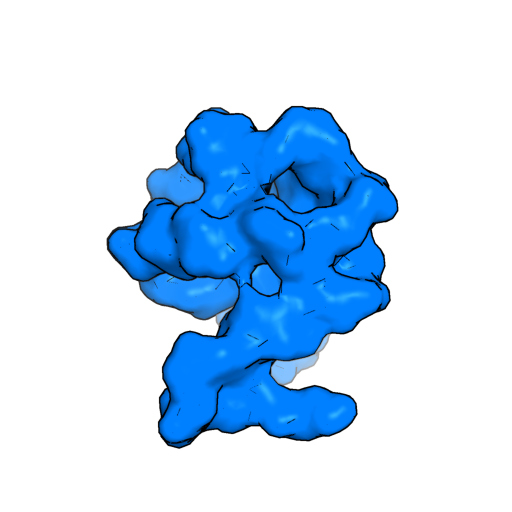=3.437E-03  Pseudomonas aeruginosa PAO1
  1ks9-assembly1_A  TM=7.765E-01  e=1.119E-02  Escherichia coli
  5hws-assembly1_D  TM=7.988E-01  e=2.758E-02  Thermococcus kodakarensis KOD1
  8opx-assembly1_B  TM=6.899E-01  e=2.240E-02  Mycobacterium tuberculosis H37Rv
  8oqo-assembly1_A  TM=6.894E-01  e=3.397E-02  Mycobacterium tuberculosis H37Rv